Protein AF-A0A660ZGM5-F1 (afdb_monomer)

pLDDT: mean 75.81, std 21.17, range [34.84, 95.81]

Foldseek 3Di:
DDDDDDDDDDDDDDPDDPVPPPPQPPDWDWDADPNDTDTDDDDDDDPPDDPVVVVVVVVVCVVCVVVVHGPSVVVVVVVVVVVVVVVVD

Solvent-accessible surface area (backbone atoms only — not comparable to full-atom values): 6122 Å² total; per-residue (Å²): 142,76,89,86,80,92,81,83,76,89,81,78,87,73,82,85,63,81,86,70,70,70,89,60,88,81,75,86,45,68,43,76,57,96,87,41,80,41,83,48,84,92,77,89,85,59,90,95,61,64,62,68,62,53,52,49,52,52,53,50,50,52,54,36,45,75,72,72,46,56,70,63,61,53,50,50,55,52,48,54,53,52,51,59,58,62,73,75,108

Structure (mmCIF, N/CA/C/O backbone):
data_AF-A0A660ZGM5-F1
#
_entry.id   AF-A0A660ZGM5-F1
#
loop_
_atom_site.group_PDB
_atom_site.id
_atom_site.type_symbol
_atom_site.label_atom_id
_atom_site.label_alt_id
_atom_site.label_comp_id
_atom_site.label_asym_id
_atom_site.label_entity_id
_atom_site.label_seq_id
_atom_site.pdbx_PDB_ins_code
_atom_site.Cartn_x
_atom_site.Cartn_y
_atom_site.Cartn_z
_atom_site.occupancy
_atom_site.B_iso_or_equiv
_atom_site.auth_seq_id
_atom_site.auth_comp_id
_atom_site.auth_asym_id
_atom_site.auth_atom_id
_atom_site.pdbx_PDB_model_num
ATOM 1 N N . MET A 1 1 ? -48.334 3.293 -19.116 1.00 36.06 1 MET A N 1
ATOM 2 C CA . MET A 1 1 ? -48.233 3.795 -20.504 1.00 36.06 1 MET A CA 1
ATOM 3 C C . MET A 1 1 ? -47.600 5.171 -20.400 1.00 36.06 1 MET A C 1
ATOM 5 O O . MET A 1 1 ? -48.283 6.051 -19.909 1.00 36.06 1 MET A O 1
ATOM 9 N N . LYS A 1 2 ? -46.317 5.442 -20.632 1.00 36.16 2 LYS A N 1
ATOM 10 C CA . LYS A 1 2 ? -45.107 4.812 -21.209 1.00 36.16 2 LYS A CA 1
ATOM 11 C C . LYS A 1 2 ? -43.940 5.332 -20.319 1.00 36.16 2 LYS A C 1
ATOM 13 O O . LYS A 1 2 ? -44.076 6.438 -19.806 1.00 36.16 2 LYS A O 1
ATOM 18 N N . SER A 1 3 ? -42.987 4.525 -19.834 1.00 42.06 3 SER A N 1
ATOM 19 C CA . SER A 1 3 ? -41.680 4.228 -20.471 1.00 42.06 3 SER A CA 1
ATOM 20 C C . SER A 1 3 ? -41.056 5.473 -21.114 1.00 42.06 3 SER A C 1
ATOM 22 O O . SER A 1 3 ? -41.684 6.089 -21.968 1.00 42.06 3 SER A O 1
ATOM 24 N N . GLU A 1 4 ? -39.974 6.005 -20.541 1.00 41.06 4 GLU A N 1
ATOM 25 C CA . GLU A 1 4 ? -38.576 5.977 -21.048 1.00 41.06 4 GLU A CA 1
ATOM 26 C C . GLU A 1 4 ? -38.061 7.418 -20.748 1.00 41.06 4 GLU A C 1
ATOM 28 O O . GLU A 1 4 ? -38.857 8.351 -20.798 1.00 41.06 4 GLU A O 1
ATOM 33 N N . ASP A 1 5 ? -36.878 7.728 -20.219 1.00 39.75 5 ASP A N 1
ATOM 34 C CA . ASP A 1 5 ? -35.554 7.198 -20.496 1.00 39.75 5 ASP A CA 1
ATOM 35 C C . ASP A 1 5 ? -34.630 7.360 -19.279 1.00 39.75 5 ASP A C 1
ATOM 37 O O . ASP A 1 5 ? -34.518 8.425 -18.663 1.00 39.75 5 ASP A O 1
ATOM 41 N N . HIS A 1 6 ? -33.941 6.269 -18.959 1.00 45.41 6 HIS A N 1
ATOM 42 C CA . HIS A 1 6 ? -32.642 6.319 -18.313 1.00 45.41 6 HIS A CA 1
ATOM 43 C C . HIS A 1 6 ? -31.646 6.832 -19.344 1.00 45.41 6 HIS A C 1
ATOM 45 O O . HIS A 1 6 ? -31.503 6.177 -20.361 1.00 45.41 6 HIS A O 1
ATOM 51 N N . GLU A 1 7 ? -30.946 7.930 -19.063 1.00 43.25 7 GLU A N 1
ATOM 52 C CA . GLU A 1 7 ? -29.557 8.154 -19.483 1.00 43.25 7 GLU A CA 1
ATOM 53 C C . GLU A 1 7 ? -29.118 9.549 -19.034 1.00 43.25 7 GLU A C 1
ATOM 55 O O . GLU A 1 7 ? -29.553 10.575 -19.544 1.00 43.25 7 GLU A O 1
ATOM 60 N N . ASN A 1 8 ? -28.226 9.594 -18.050 1.00 34.84 8 ASN A N 1
ATOM 61 C CA . ASN A 1 8 ? -27.167 10.589 -18.103 1.00 34.84 8 ASN A CA 1
ATOM 62 C C . ASN A 1 8 ? -25.889 9.909 -17.630 1.00 34.84 8 ASN A C 1
ATOM 64 O O . ASN A 1 8 ? -25.561 9.823 -16.444 1.00 34.84 8 ASN A O 1
ATOM 68 N N . GLU A 1 9 ? -25.259 9.311 -18.631 1.00 40.06 9 GLU A N 1
ATOM 69 C CA . GLU A 1 9 ? -23.965 8.667 -18.613 1.00 40.06 9 GLU A CA 1
ATOM 70 C C . GLU A 1 9 ? -22.901 9.657 -18.115 1.0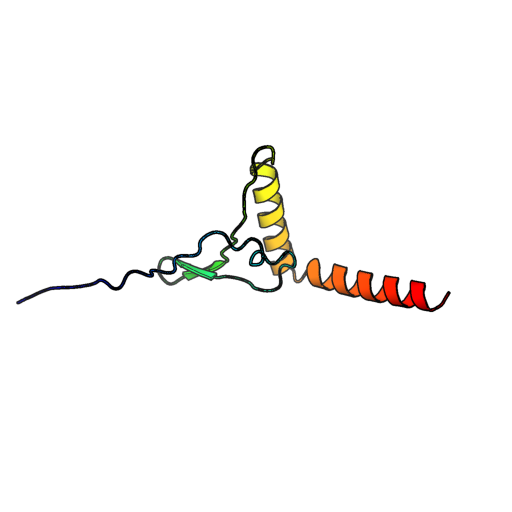0 40.06 9 GLU A C 1
ATOM 72 O O . GLU A 1 9 ? -22.840 10.819 -18.519 1.00 40.06 9 GLU A O 1
ATOM 77 N N . HIS A 1 10 ? -22.074 9.191 -17.180 1.00 35.00 10 HIS A N 1
ATOM 78 C CA . HIS A 1 10 ? -20.902 9.900 -16.684 1.00 35.00 10 HIS A CA 1
ATOM 79 C C . HIS A 1 10 ? -19.914 10.140 -17.832 1.00 35.00 10 HIS A C 1
ATOM 81 O O . HIS A 1 10 ? -19.115 9.268 -18.168 1.00 35.00 10 HIS A O 1
ATOM 87 N N . VAL A 1 11 ? -19.918 11.349 -18.386 1.00 47.69 11 VAL A N 1
ATOM 88 C CA . VAL A 1 11 ? -18.859 11.819 -19.279 1.00 47.69 11 VAL A CA 1
ATOM 89 C C . VAL A 1 11 ? -17.898 12.687 -18.468 1.00 47.69 11 VAL A C 1
ATOM 91 O O . VAL A 1 11 ? -18.046 13.902 -18.383 1.00 47.69 11 VAL A O 1
ATOM 94 N N . GLU A 1 12 ? -16.892 12.061 -17.853 1.00 42.09 12 GLU A N 1
ATOM 95 C CA . GLU A 1 12 ? -15.649 12.760 -17.513 1.00 42.09 12 GLU A CA 1
ATOM 96 C C . GLU A 1 12 ? -14.536 12.266 -18.437 1.00 42.09 12 GLU A C 1
ATOM 98 O O . GLU A 1 12 ? -13.853 11.271 -18.189 1.00 42.09 12 GLU A O 1
ATOM 103 N N . ASN A 1 13 ? -14.347 13.021 -19.515 1.00 40.97 13 ASN A N 1
ATOM 104 C CA . ASN A 1 13 ? -13.173 12.956 -20.368 1.00 40.97 13 ASN A CA 1
ATOM 105 C C . ASN A 1 13 ? -11.959 13.363 -19.522 1.00 40.97 13 ASN A C 1
ATOM 107 O O . ASN A 1 13 ? -11.875 14.509 -19.078 1.00 40.97 13 ASN A O 1
ATOM 111 N N . LYS A 1 14 ? -11.007 12.456 -19.289 1.00 43.91 14 LYS A N 1
ATOM 112 C CA . LYS A 1 14 ? -9.700 12.809 -18.713 1.00 43.91 14 LYS A CA 1
ATOM 113 C C . LYS A 1 14 ? -8.589 12.230 -19.565 1.00 43.91 14 LYS A C 1
ATOM 115 O O . LYS A 1 14 ? -7.984 11.209 -19.244 1.00 43.91 14 LYS A O 1
ATOM 120 N N . GLU A 1 15 ? -8.325 12.931 -20.660 1.00 41.50 15 GLU A N 1
ATOM 121 C CA . GLU A 1 15 ? -7.043 12.860 -21.340 1.00 41.50 15 GLU A CA 1
ATOM 122 C C . GLU A 1 15 ? -5.914 13.122 -20.327 1.00 41.50 15 GLU A C 1
ATOM 124 O O . GLU A 1 15 ? -5.878 14.139 -19.637 1.00 41.50 15 GLU A O 1
ATOM 129 N N . GLY A 1 16 ? -5.008 12.153 -20.201 1.00 41.72 16 GLY A N 1
ATOM 130 C CA . GLY A 1 16 ? -3.580 12.416 -20.040 1.00 41.72 16 GLY A CA 1
ATOM 131 C C . GLY A 1 16 ? -3.077 13.217 -18.836 1.00 41.72 16 GLY A C 1
ATOM 132 O O . GLY A 1 16 ? -2.017 13.821 -18.966 1.00 41.72 16 GLY A O 1
ATOM 133 N N . ASN A 1 17 ? -3.725 13.216 -17.665 1.00 36.53 17 ASN A N 1
ATOM 134 C CA . ASN A 1 17 ? -3.116 13.856 -16.491 1.00 36.53 17 ASN A CA 1
ATOM 135 C C . ASN A 1 17 ? -2.306 12.871 -15.626 1.00 36.53 17 ASN A C 1
ATOM 137 O O . ASN A 1 17 ? -2.814 12.250 -14.689 1.00 36.53 17 ASN A O 1
ATOM 141 N N . LEU A 1 18 ? -1.008 12.755 -15.926 1.00 49.62 18 LEU A N 1
ATOM 142 C CA . LEU A 1 18 ? -0.033 11.965 -15.159 1.00 49.62 18 LEU A CA 1
ATOM 143 C C . LEU A 1 18 ? 0.157 12.483 -13.711 1.00 49.62 18 LEU A C 1
ATOM 145 O O . LEU A 1 18 ? 0.680 11.754 -12.868 1.00 49.62 18 LEU A O 1
ATOM 149 N N . PHE A 1 19 ? -0.297 13.708 -13.396 1.00 42.22 19 PHE A N 1
ATOM 150 C CA . PHE A 1 19 ? -0.231 14.302 -12.050 1.00 42.22 19 PHE A CA 1
ATOM 151 C C . PHE A 1 19 ? -1.284 13.761 -11.065 1.00 42.22 19 PHE A C 1
ATOM 153 O O . PHE A 1 19 ? -1.181 14.025 -9.869 1.00 42.22 19 PHE A O 1
ATOM 160 N N . GLY A 1 20 ? -2.286 13.004 -11.527 1.00 45.97 20 GLY A N 1
ATOM 161 C CA . GLY A 1 20 ? -3.408 12.561 -10.686 1.00 45.97 20 GLY A CA 1
ATOM 162 C C . GLY A 1 20 ? -3.195 11.251 -9.920 1.00 45.97 20 GLY A C 1
ATOM 163 O O . GLY A 1 20 ? -3.962 10.944 -9.006 1.00 45.97 20 GLY A O 1
ATOM 164 N N . TYR A 1 21 ? -2.169 10.463 -10.257 1.00 53.44 21 TYR A N 1
ATOM 165 C CA . TYR A 1 21 ? -1.890 9.213 -9.549 1.00 53.44 21 TYR A CA 1
ATOM 166 C C . TYR A 1 21 ? -1.158 9.520 -8.244 1.00 53.44 21 TYR A C 1
ATOM 168 O O . TYR A 1 21 ? 0.064 9.682 -8.203 1.00 53.44 21 TYR A O 1
ATOM 176 N N . ARG A 1 22 ? -1.922 9.619 -7.154 1.00 56.38 22 ARG A N 1
ATOM 177 C CA . ARG A 1 22 ? -1.371 9.756 -5.804 1.00 56.38 22 ARG A CA 1
ATOM 178 C C . ARG A 1 22 ? -0.470 8.559 -5.495 1.00 56.38 22 ARG A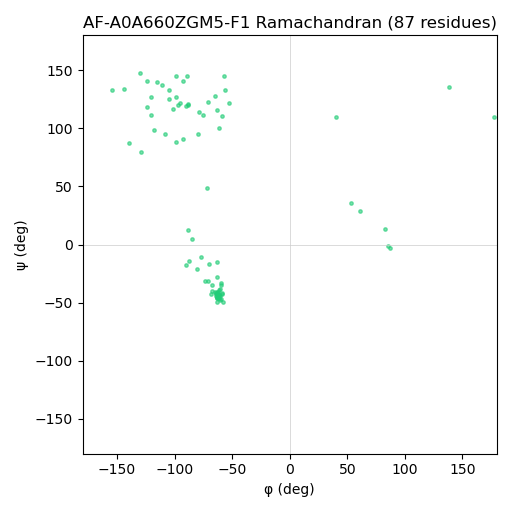 C 1
ATOM 180 O O . ARG A 1 22 ? -0.941 7.442 -5.327 1.00 56.38 22 ARG A O 1
ATOM 187 N N . ARG A 1 23 ? 0.836 8.821 -5.404 1.00 66.00 23 ARG A N 1
ATOM 188 C CA . ARG A 1 23 ? 1.869 7.849 -4.995 1.00 66.00 23 ARG A CA 1
ATOM 189 C C . ARG A 1 23 ? 1.790 7.476 -3.511 1.00 66.00 23 ARG A C 1
ATOM 191 O O . ARG A 1 23 ? 2.370 6.480 -3.105 1.00 66.00 23 ARG A O 1
ATOM 198 N N . LEU A 1 24 ? 1.079 8.278 -2.720 1.00 60.47 24 LEU A N 1
ATOM 199 C CA . LEU A 1 24 ? 0.795 8.033 -1.311 1.00 60.47 24 LEU A CA 1
ATOM 200 C C . LEU A 1 24 ? -0.668 7.578 -1.198 1.00 60.47 24 LEU A C 1
ATOM 202 O O . LEU A 1 24 ? -1.563 8.269 -1.687 1.00 60.47 24 LEU A O 1
ATOM 206 N N . GLY A 1 25 ? -0.909 6.415 -0.586 1.00 59.53 25 GLY A N 1
ATOM 207 C CA . GLY A 1 25 ? -2.213 5.735 -0.502 1.00 59.53 25 GLY A CA 1
ATOM 208 C C . GLY A 1 25 ? -3.237 6.398 0.429 1.00 59.53 25 GLY A C 1
ATOM 209 O O . GLY A 1 25 ? -3.821 5.731 1.273 1.00 59.53 25 GLY A O 1
ATOM 210 N N . ILE A 1 26 ? -3.434 7.712 0.313 1.00 53.00 26 ILE A N 1
ATOM 211 C CA . ILE A 1 26 ? -4.138 8.520 1.324 1.00 53.00 26 ILE A CA 1
ATOM 212 C C . ILE A 1 26 ? -5.653 8.596 1.068 1.00 53.00 26 ILE A C 1
ATOM 214 O O . ILE A 1 26 ? -6.414 8.897 1.980 1.00 53.00 26 ILE A O 1
ATOM 218 N N . ALA A 1 27 ? -6.137 8.282 -0.138 1.00 63.38 27 ALA A N 1
ATOM 219 C CA . ALA A 1 27 ? -7.577 8.198 -0.381 1.00 63.38 27 ALA A CA 1
ATOM 220 C C . ALA A 1 27 ? -7.993 6.821 -0.863 1.00 63.38 27 ALA A C 1
ATOM 222 O O . ALA A 1 27 ? -7.484 6.305 -1.857 1.00 63.38 27 ALA A O 1
ATOM 223 N N . GLN A 1 28 ? -8.965 6.272 -0.149 1.00 74.75 28 GLN A N 1
ATOM 224 C CA . GLN A 1 28 ? -9.631 5.037 -0.503 1.00 74.75 28 GLN A CA 1
ATOM 225 C C . GLN A 1 28 ? -10.811 5.363 -1.420 1.00 74.75 28 GLN A C 1
ATOM 227 O O . GLN A 1 28 ? -11.708 6.120 -1.052 1.00 74.75 28 GLN A O 1
ATOM 232 N N . GLU A 1 29 ? -10.797 4.795 -2.621 1.00 85.19 29 GLU A N 1
ATOM 233 C CA . GLU A 1 29 ? -11.950 4.808 -3.515 1.00 85.19 29 GLU A CA 1
ATOM 234 C C . GLU A 1 29 ? -12.823 3.583 -3.220 1.00 85.19 29 GLU A C 1
ATOM 236 O O . GLU A 1 29 ? -12.318 2.511 -2.879 1.00 85.19 29 GLU A O 1
ATOM 241 N N . PHE A 1 30 ? -14.139 3.737 -3.349 1.00 90.88 30 PHE A N 1
ATOM 242 C CA . PHE A 1 30 ? -15.104 2.653 -3.190 1.00 90.88 30 PHE A CA 1
ATOM 243 C C . PHE A 1 30 ? -16.062 2.632 -4.375 1.00 90.88 30 PHE A C 1
ATOM 245 O O . PHE A 1 30 ? -16.410 3.673 -4.928 1.00 90.88 30 PHE A O 1
ATOM 252 N N . GLU A 1 31 ? -16.510 1.439 -4.732 1.00 93.69 31 GLU A N 1
ATOM 253 C CA . GLU A 1 31 ? -17.492 1.191 -5.776 1.00 93.69 31 GLU A CA 1
ATOM 254 C C . GLU A 1 31 ? -18.666 0.412 -5.194 1.00 93.69 31 GLU A C 1
ATOM 256 O O . GLU A 1 31 ? -18.487 -0.459 -4.343 1.00 93.69 31 GLU A O 1
ATOM 261 N N . ASN A 1 32 ? -19.877 0.762 -5.618 1.00 95.31 32 ASN A N 1
ATOM 262 C CA . ASN A 1 32 ? -21.078 0.071 -5.181 1.00 95.31 32 ASN A CA 1
ATOM 263 C C . ASN A 1 32 ? -21.385 -1.078 -6.141 1.00 95.31 32 ASN A C 1
ATOM 265 O O . ASN A 1 32 ? -21.665 -0.841 -7.314 1.00 95.31 32 ASN A O 1
ATOM 269 N N . VAL A 1 33 ? -21.391 -2.304 -5.632 1.00 95.81 33 VAL A N 1
ATOM 270 C CA . VAL A 1 33 ? -21.762 -3.502 -6.389 1.00 95.81 33 VAL A CA 1
ATOM 271 C C . VAL A 1 33 ? -22.948 -4.142 -5.683 1.00 95.81 33 VAL A C 1
ATOM 273 O O . VAL A 1 33 ? -22.818 -4.616 -4.559 1.00 95.81 33 VAL A O 1
ATOM 276 N N . MET A 1 34 ? -24.125 -4.110 -6.317 1.00 95.31 34 MET A N 1
ATOM 277 C CA . MET A 1 34 ? -25.375 -4.659 -5.760 1.00 95.31 34 MET A CA 1
ATOM 278 C C . MET A 1 34 ? -25.718 -4.133 -4.350 1.00 95.31 34 MET A C 1
ATOM 280 O O . MET A 1 34 ? -26.224 -4.865 -3.506 1.00 95.31 34 MET A O 1
ATOM 284 N N . GLY A 1 35 ? -25.417 -2.859 -4.074 1.00 93.75 35 GLY A N 1
ATOM 285 C CA . GLY A 1 35 ? -25.657 -2.240 -2.763 1.00 93.75 35 GLY A CA 1
ATOM 286 C C . GLY A 1 35 ? -24.537 -2.453 -1.737 1.00 93.75 35 GLY A C 1
ATOM 287 O O . GLY A 1 35 ? -24.62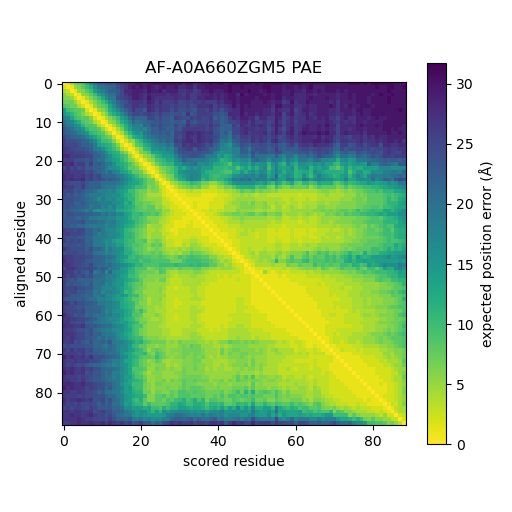2 -1.928 -0.627 1.00 93.75 35 GLY A O 1
ATOM 288 N N . VAL A 1 36 ? -23.476 -3.184 -2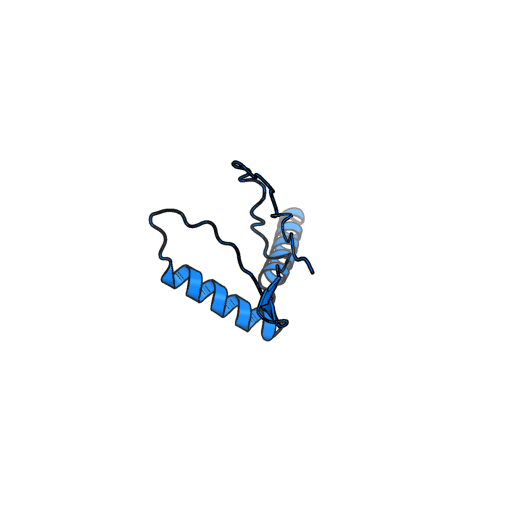.090 1.00 95.31 36 VAL A N 1
ATOM 289 C CA . VAL A 1 36 ? -22.297 -3.394 -1.244 1.00 95.31 36 VAL A CA 1
ATOM 290 C C . VAL A 1 36 ? -21.182 -2.438 -1.663 1.00 95.31 36 VAL A C 1
ATOM 292 O O . VAL A 1 36 ? -20.780 -2.412 -2.826 1.00 95.31 36 VAL A O 1
ATOM 295 N N . LYS A 1 37 ? -20.636 -1.673 -0.708 1.00 93.88 37 LYS A N 1
ATOM 296 C CA . LYS A 1 37 ? -19.454 -0.827 -0.934 1.00 93.88 37 LYS A CA 1
ATOM 297 C C . LYS A 1 37 ? -18.185 -1.676 -0.908 1.00 93.88 37 LYS A C 1
ATOM 299 O O . LYS A 1 37 ? -17.802 -2.188 0.141 1.00 93.88 37 LYS A O 1
ATOM 304 N N . ILE A 1 38 ? -17.517 -1.780 -2.049 1.00 92.12 38 ILE A N 1
ATOM 305 C CA . ILE A 1 38 ? -16.273 -2.532 -2.230 1.00 92.12 38 ILE A CA 1
ATOM 306 C C . ILE A 1 38 ? -15.129 -1.547 -2.464 1.00 92.12 38 ILE A C 1
ATOM 308 O O . ILE A 1 38 ? -15.287 -0.572 -3.195 1.00 92.12 38 ILE A O 1
ATOM 312 N N . LYS A 1 39 ? -13.968 -1.779 -1.841 1.00 89.88 39 LYS A N 1
ATOM 313 C CA . LYS A 1 39 ? -12.778 -0.945 -2.057 1.00 89.88 39 LYS A CA 1
ATOM 314 C C . LYS A 1 39 ? -12.305 -1.082 -3.508 1.00 89.88 39 LYS A C 1
ATOM 316 O O . LYS A 1 39 ? -12.070 -2.192 -3.982 1.00 89.88 39 LYS A O 1
ATOM 321 N N . LYS A 1 40 ? -12.120 0.047 -4.189 1.00 89.56 40 LYS A N 1
ATOM 322 C CA . LYS A 1 40 ? -11.619 0.139 -5.562 1.00 89.56 40 LYS A CA 1
ATOM 323 C C . LYS A 1 40 ? -10.167 0.605 -5.548 1.00 89.56 40 LYS A C 1
ATOM 325 O O . LYS A 1 40 ? -9.820 1.571 -4.873 1.00 89.56 40 LYS A O 1
ATOM 330 N N . VAL A 1 41 ? -9.315 -0.078 -6.307 1.00 87.50 41 VAL A N 1
ATOM 331 C CA . VAL A 1 41 ? -7.904 0.292 -6.479 1.00 87.50 41 VAL A CA 1
ATOM 332 C C . VAL A 1 41 ? -7.634 0.464 -7.967 1.00 87.50 41 VAL A C 1
ATOM 334 O O . VAL A 1 41 ? -7.776 -0.479 -8.742 1.00 87.50 41 VAL A O 1
ATOM 337 N N . LYS A 1 42 ? -7.250 1.677 -8.375 1.00 84.75 42 LYS A N 1
ATOM 338 C CA . LYS A 1 42 ? -6.889 1.990 -9.761 1.00 84.75 42 LYS A CA 1
ATOM 339 C C . LYS A 1 42 ? -5.370 2.034 -9.894 1.00 84.75 42 LYS A C 1
ATOM 341 O O . LYS A 1 42 ? -4.718 2.891 -9.303 1.00 84.75 42 LYS A O 1
ATOM 346 N N . ILE A 1 43 ? -4.817 1.122 -10.690 1.00 80.44 43 ILE A N 1
ATOM 347 C CA . ILE A 1 43 ? -3.385 1.071 -10.997 1.00 80.44 43 ILE A CA 1
ATOM 348 C C . ILE A 1 43 ? -3.134 1.326 -12.478 1.00 80.44 43 ILE A C 1
ATOM 350 O O . ILE A 1 43 ? -3.857 0.832 -13.339 1.00 80.44 43 ILE A O 1
ATOM 354 N N . HIS A 1 44 ? -2.082 2.084 -12.771 1.00 80.06 44 HIS A N 1
ATOM 355 C CA . HIS A 1 44 ? -1.586 2.227 -14.131 1.00 80.06 44 HIS A CA 1
ATOM 356 C C . HIS A 1 44 ? -0.566 1.120 -14.410 1.00 80.06 44 HIS A C 1
ATOM 358 O O . HIS A 1 44 ? 0.449 1.012 -13.715 1.00 80.06 44 HIS A O 1
ATOM 364 N N . VAL A 1 45 ? -0.838 0.289 -15.414 1.00 81.50 45 VAL A N 1
ATOM 365 C CA . VAL A 1 45 ? 0.047 -0.814 -15.793 1.00 81.50 45 VAL A CA 1
ATOM 366 C C . VAL A 1 45 ? 0.955 -0.342 -16.920 1.00 81.50 45 VAL A C 1
ATOM 368 O O . VAL A 1 45 ? 0.490 0.079 -17.973 1.00 81.50 45 VAL A O 1
ATOM 371 N N . SER A 1 46 ? 2.263 -0.417 -16.691 1.00 84.88 46 SER A N 1
ATOM 372 C CA . SER A 1 46 ? 3.273 -0.222 -17.733 1.00 84.88 46 SER A CA 1
ATOM 373 C C . SER A 1 46 ? 3.742 -1.586 -18.232 1.00 84.88 46 SER A C 1
ATOM 375 O O . SER A 1 46 ? 3.862 -2.520 -17.433 1.00 84.88 46 SER A O 1
A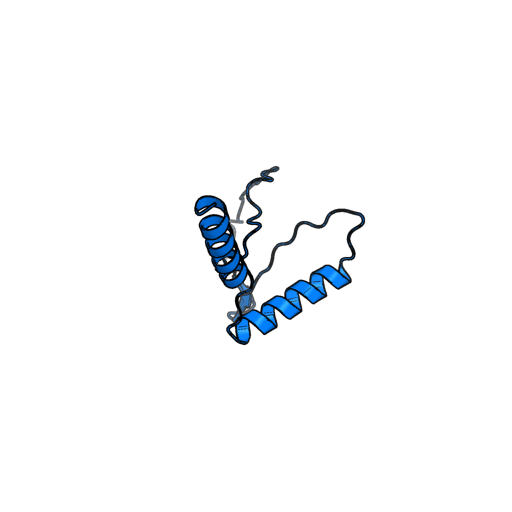TOM 377 N N . LEU A 1 47 ? 4.043 -1.701 -19.528 1.00 85.19 47 LEU A N 1
ATOM 378 C CA . LEU A 1 47 ? 4.627 -2.922 -20.086 1.00 85.19 47 LEU A CA 1
ATOM 379 C C . LEU A 1 47 ? 5.947 -3.269 -19.371 1.00 85.19 47 LEU A C 1
ATOM 381 O O . LEU A 1 47 ? 6.691 -2.382 -18.956 1.00 85.19 47 LEU A O 1
ATOM 385 N N . GLY A 1 48 ? 6.215 -4.566 -19.202 1.00 87.00 48 GLY A N 1
ATOM 386 C CA . GLY A 1 48 ? 7.408 -5.072 -18.508 1.00 87.00 48 GLY A CA 1
ATOM 387 C C . GLY A 1 48 ? 7.270 -5.217 -16.987 1.00 87.00 48 GLY A C 1
ATOM 388 O O . GLY A 1 48 ? 8.187 -5.724 -16.346 1.00 87.00 48 GLY A O 1
ATOM 389 N N . LYS A 1 49 ? 6.135 -4.826 -16.391 1.00 85.38 49 LYS A N 1
ATOM 390 C CA . LYS A 1 49 ? 5.837 -5.094 -14.973 1.00 85.38 49 LYS A CA 1
ATOM 391 C C . LYS A 1 49 ? 5.059 -6.398 -14.809 1.00 85.38 49 LYS A C 1
ATOM 393 O O . LYS A 1 49 ? 4.144 -6.680 -15.579 1.00 85.38 49 LYS A O 1
ATOM 398 N N . ASN A 1 50 ? 5.389 -7.169 -13.772 1.00 92.00 50 ASN A N 1
ATOM 399 C CA . ASN A 1 50 ? 4.650 -8.383 -13.432 1.00 92.00 50 ASN A CA 1
ATOM 400 C C . ASN A 1 50 ? 3.312 -8.022 -12.768 1.00 92.00 50 ASN A C 1
ATOM 402 O O . ASN A 1 50 ? 3.278 -7.522 -11.642 1.00 92.00 50 ASN A O 1
ATOM 406 N N . LEU A 1 51 ? 2.209 -8.293 -13.468 1.00 91.25 51 LEU A N 1
ATOM 407 C CA . LEU A 1 51 ? 0.868 -7.998 -12.974 1.00 91.25 51 LEU A CA 1
ATOM 408 C C . LEU A 1 51 ? 0.479 -8.858 -11.763 1.00 91.25 51 LEU A C 1
ATOM 410 O O . LEU A 1 51 ? -0.183 -8.351 -10.864 1.00 91.25 51 LEU A O 1
ATOM 414 N N . ALA A 1 52 ? 0.922 -10.116 -11.700 1.00 94.00 52 ALA A N 1
ATOM 415 C CA . ALA A 1 52 ? 0.624 -10.997 -10.571 1.00 94.00 52 ALA A CA 1
ATOM 416 C C . ALA A 1 52 ? 1.227 -10.448 -9.272 1.00 94.00 52 ALA A C 1
ATOM 418 O O . ALA A 1 52 ? 0.525 -10.326 -8.273 1.00 94.00 52 ALA A O 1
ATOM 419 N N . THR A 1 53 ? 2.487 -10.009 -9.319 1.00 93.81 53 THR A N 1
ATOM 420 C CA . THR A 1 53 ? 3.151 -9.363 -8.176 1.00 93.81 53 THR A CA 1
ATOM 421 C C . THR A 1 53 ? 2.448 -8.069 -7.765 1.00 93.81 53 THR A C 1
ATOM 423 O O . THR A 1 53 ? 2.294 -7.799 -6.578 1.00 93.81 53 THR A O 1
ATOM 426 N N . LEU A 1 54 ? 1.979 -7.260 -8.724 1.00 90.12 54 LEU A N 1
ATOM 427 C CA . LEU A 1 54 ? 1.211 -6.053 -8.401 1.00 90.12 54 LEU A CA 1
ATOM 428 C C . LEU A 1 54 ? -0.087 -6.393 -7.660 1.00 90.12 54 LEU A C 1
ATOM 430 O O . LEU A 1 54 ? -0.391 -5.766 -6.647 1.00 90.12 54 LEU A O 1
ATOM 434 N N . VAL A 1 55 ? -0.833 -7.388 -8.141 1.00 91.69 55 VAL A N 1
ATOM 435 C CA . VAL A 1 55 ? -2.076 -7.841 -7.500 1.00 91.69 55 VAL A CA 1
ATOM 436 C C . VAL A 1 55 ? -1.804 -8.391 -6.098 1.00 91.69 55 VAL A C 1
ATOM 438 O O . VAL A 1 55 ? -2.531 -8.050 -5.166 1.00 91.69 55 VAL A O 1
ATOM 441 N N . GLU A 1 56 ? -0.737 -9.171 -5.925 1.00 94.69 56 GLU A N 1
ATOM 442 C CA . GLU A 1 56 ? -0.310 -9.699 -4.625 1.00 94.69 56 GLU A CA 1
ATOM 443 C C . GLU A 1 56 ? -0.036 -8.576 -3.617 1.00 94.69 56 GLU A C 1
ATOM 445 O O . GLU A 1 56 ? -0.582 -8.588 -2.514 1.00 94.69 56 GLU A O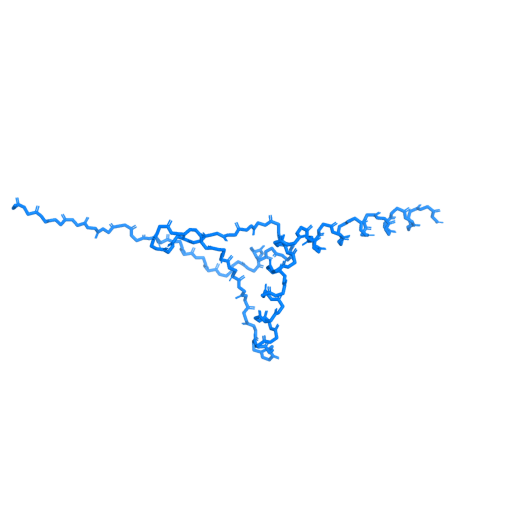 1
ATOM 450 N N . ILE A 1 57 ? 0.740 -7.561 -4.011 1.00 92.62 57 ILE A N 1
ATOM 451 C CA . ILE A 1 57 ? 1.062 -6.416 -3.147 1.00 92.62 57 ILE A CA 1
ATOM 452 C C . ILE A 1 57 ? -0.206 -5.642 -2.770 1.00 92.62 57 ILE A C 1
ATOM 454 O O . ILE A 1 57 ? -0.361 -5.234 -1.618 1.00 92.62 57 ILE A O 1
ATOM 458 N N . ILE A 1 58 ? -1.134 -5.455 -3.713 1.00 90.81 58 ILE A N 1
ATOM 459 C CA . ILE A 1 58 ? -2.407 -4.771 -3.450 1.00 90.81 58 ILE A CA 1
ATOM 460 C C . ILE A 1 58 ? -3.242 -5.555 -2.432 1.00 90.81 58 ILE A C 1
ATOM 462 O O . ILE A 1 58 ? -3.766 -4.961 -1.486 1.00 90.81 58 ILE A O 1
ATOM 466 N N . ALA A 1 59 ? -3.346 -6.874 -2.600 1.00 92.38 59 ALA A N 1
ATOM 467 C CA . ALA A 1 59 ? -4.075 -7.742 -1.682 1.00 92.38 59 ALA A CA 1
ATOM 468 C C . ALA A 1 59 ? -3.433 -7.752 -0.287 1.00 92.38 59 ALA A C 1
ATOM 470 O O . ALA A 1 59 ? -4.131 -7.596 0.718 1.00 92.38 59 ALA A O 1
ATOM 471 N N . LEU A 1 60 ? -2.104 -7.857 -0.217 1.00 93.50 60 LEU A N 1
ATOM 472 C CA . LEU A 1 60 ? -1.366 -7.814 1.041 1.00 93.50 60 LEU A CA 1
ATOM 473 C C . LEU A 1 60 ? -1.576 -6.481 1.762 1.00 93.50 60 LEU A C 1
ATOM 475 O O . LEU A 1 60 ? -1.915 -6.470 2.943 1.00 93.50 60 LEU A O 1
ATOM 479 N N . ASN A 1 61 ? -1.443 -5.360 1.052 1.00 90.62 61 ASN A N 1
ATOM 480 C CA . ASN A 1 61 ? -1.681 -4.041 1.626 1.00 90.62 61 ASN A CA 1
ATOM 481 C C . ASN A 1 61 ? -3.128 -3.894 2.130 1.00 90.62 61 ASN A C 1
ATOM 483 O O . ASN A 1 61 ? -3.350 -3.335 3.199 1.00 90.62 61 ASN A O 1
ATOM 487 N N . HIS A 1 62 ? -4.116 -4.449 1.422 1.00 90.81 62 HIS A N 1
ATOM 488 C CA . HIS A 1 62 ? -5.500 -4.454 1.900 1.00 90.81 62 HIS A CA 1
ATOM 489 C C . HIS A 1 62 ? -5.668 -5.213 3.226 1.00 90.81 62 HIS A C 1
ATOM 491 O O . HIS A 1 62 ? -6.327 -4.707 4.135 1.00 90.81 62 HIS A O 1
ATOM 497 N N . ILE A 1 63 ? -5.041 -6.385 3.363 1.00 93.75 63 ILE A N 1
ATOM 498 C CA . ILE A 1 63 ? -5.061 -7.170 4.608 1.00 93.75 63 ILE A CA 1
ATOM 499 C C . ILE A 1 63 ? -4.347 -6.416 5.738 1.00 93.75 63 ILE A C 1
ATOM 501 O O . ILE A 1 63 ? -4.817 -6.417 6.875 1.00 93.75 63 ILE A O 1
ATOM 505 N N . LEU A 1 64 ? -3.219 -5.768 5.444 1.00 92.50 64 LEU A N 1
ATOM 506 C CA . LEU A 1 64 ? -2.472 -4.971 6.418 1.00 92.50 64 LEU A CA 1
ATOM 507 C C . LEU A 1 64 ? -3.294 -3.784 6.930 1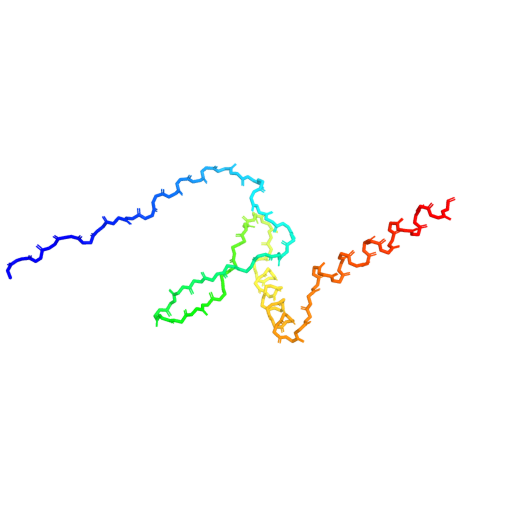.00 92.50 64 LEU A C 1
ATOM 509 O O . LEU A 1 64 ? -3.399 -3.601 8.142 1.00 92.50 64 LEU A O 1
ATOM 513 N N . GLU A 1 65 ? -3.949 -3.047 6.033 1.00 89.19 65 GLU A N 1
ATOM 514 C CA . GLU A 1 65 ? -4.850 -1.955 6.411 1.00 89.19 65 GLU A CA 1
ATOM 515 C C . GLU A 1 65 ? -5.993 -2.450 7.311 1.00 89.19 65 GLU A C 1
ATOM 517 O O . GLU A 1 65 ? -6.292 -1.822 8.324 1.00 89.19 65 GLU A O 1
ATOM 522 N N . GLN A 1 66 ? -6.596 -3.605 6.999 1.00 89.88 66 GLN A N 1
ATOM 523 C CA . GLN A 1 66 ? -7.632 -4.219 7.845 1.00 89.88 66 GLN A CA 1
ATOM 524 C C . GLN A 1 66 ? -7.115 -4.623 9.232 1.00 89.88 66 GLN A C 1
ATOM 526 O O . GLN A 1 66 ? -7.879 -4.639 10.195 1.00 89.88 66 GLN A O 1
ATOM 531 N N . ARG A 1 67 ? -5.820 -4.930 9.350 1.00 94.19 67 ARG A N 1
ATOM 532 C CA . ARG A 1 67 ? -5.143 -5.214 10.625 1.00 94.19 67 ARG A CA 1
ATOM 533 C C . ARG A 1 67 ? -4.670 -3.950 11.351 1.00 94.19 67 ARG A C 1
ATOM 535 O O . ARG A 1 67 ? -4.025 -4.064 12.388 1.00 94.19 67 ARG A O 1
ATOM 542 N N . GLY A 1 68 ? -4.982 -2.762 10.830 1.00 90.06 68 GLY A N 1
ATOM 543 C CA . GLY A 1 68 ? -4.606 -1.479 11.425 1.00 90.06 68 GLY A CA 1
ATOM 544 C C . GLY A 1 68 ? -3.189 -1.017 11.084 1.00 90.06 68 GLY A C 1
ATOM 545 O O . GLY A 1 68 ? -2.688 -0.085 11.708 1.00 90.06 68 GLY A O 1
ATOM 546 N N . TYR A 1 69 ? -2.534 -1.642 10.104 1.00 90.50 69 TYR A N 1
ATOM 547 C CA . TYR A 1 69 ? -1.198 -1.260 9.663 1.00 90.50 69 TYR A CA 1
ATOM 548 C C . TYR A 1 69 ? -1.268 -0.348 8.433 1.00 90.50 69 TYR A C 1
ATOM 550 O O . TYR A 1 69 ? -1.783 -0.740 7.386 1.00 90.50 69 TYR A O 1
ATOM 558 N N . ASN A 1 70 ? -0.727 0.869 8.550 1.00 86.81 70 ASN A N 1
ATOM 559 C CA . ASN A 1 70 ? -0.675 1.848 7.465 1.00 86.81 70 ASN A CA 1
ATOM 560 C C . ASN A 1 70 ? 0.781 2.173 7.104 1.00 86.81 70 ASN 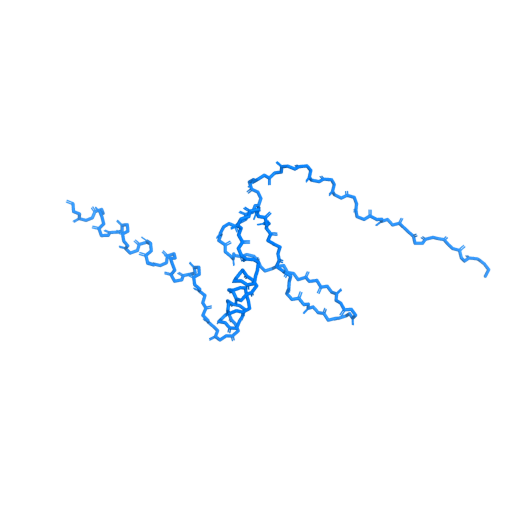A C 1
ATOM 562 O O . ASN A 1 70 ? 1.419 3.020 7.733 1.00 86.81 70 ASN A O 1
ATOM 566 N N . ALA A 1 71 ? 1.277 1.527 6.047 1.00 85.12 71 ALA A N 1
ATOM 567 C CA . ALA A 1 71 ? 2.644 1.698 5.563 1.00 85.12 71 ALA A CA 1
ATOM 568 C C . ALA A 1 71 ? 2.967 3.150 5.162 1.00 85.12 71 ALA A C 1
ATOM 570 O O . ALA A 1 71 ? 4.094 3.601 5.345 1.00 85.12 71 ALA A O 1
ATOM 571 N N . ALA A 1 72 ? 1.988 3.900 4.638 1.00 84.81 72 ALA A N 1
ATOM 572 C CA . ALA A 1 72 ? 2.201 5.291 4.241 1.00 84.81 72 ALA A CA 1
ATOM 573 C C . ALA A 1 72 ? 2.441 6.192 5.461 1.00 84.81 72 ALA A C 1
ATOM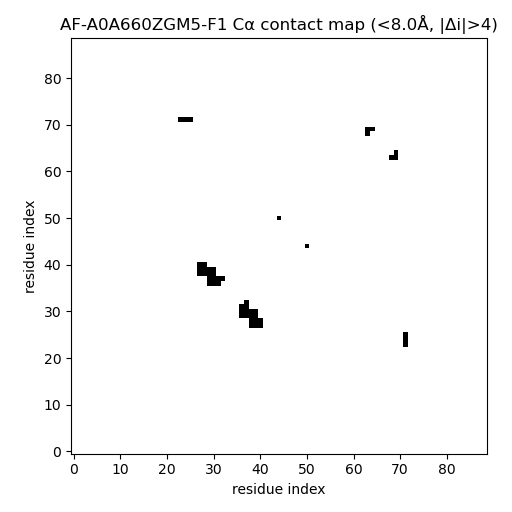 575 O O . ALA A 1 72 ? 3.353 7.015 5.442 1.00 84.81 72 ALA A O 1
ATOM 576 N N . ALA A 1 73 ? 1.670 5.991 6.533 1.00 87.06 73 ALA A N 1
ATOM 577 C CA . ALA A 1 73 ? 1.840 6.727 7.784 1.00 87.06 73 ALA A CA 1
ATOM 578 C C . ALA A 1 73 ? 3.162 6.372 8.485 1.00 87.06 73 ALA A C 1
ATOM 580 O O . ALA A 1 73 ? 3.845 7.249 9.014 1.00 87.06 73 ALA A O 1
ATOM 581 N N . GLU A 1 74 ? 3.558 5.096 8.481 1.00 89.19 74 GLU A N 1
ATOM 582 C CA . GLU A 1 74 ? 4.854 4.695 9.040 1.00 89.19 74 GLU A CA 1
ATOM 583 C C . GLU A 1 74 ? 6.019 5.302 8.253 1.00 89.19 74 GLU A C 1
ATOM 585 O O . GLU A 1 74 ? 6.959 5.834 8.847 1.00 89.19 74 GLU A O 1
ATOM 590 N N . PHE A 1 75 ? 5.924 5.299 6.922 1.00 88.44 75 PHE A N 1
ATOM 591 C CA . PHE A 1 75 ? 6.915 5.927 6.060 1.00 88.44 75 PHE A CA 1
ATOM 592 C C . PHE A 1 75 ? 7.031 7.435 6.318 1.00 88.44 75 PHE A C 1
ATOM 594 O O . PHE A 1 75 ? 8.142 7.947 6.437 1.00 88.44 75 PHE A O 1
ATOM 601 N N . GLU A 1 76 ? 5.908 8.142 6.456 1.00 89.81 76 GLU A N 1
ATOM 602 C CA . GLU A 1 76 ? 5.889 9.573 6.776 1.00 89.81 76 GLU A CA 1
ATOM 603 C C . GLU A 1 76 ? 6.584 9.869 8.113 1.00 89.81 76 GLU A C 1
ATOM 605 O O . GLU A 1 76 ? 7.464 10.731 8.186 1.00 89.81 76 GLU A O 1
ATOM 610 N N . ASN A 1 77 ? 6.265 9.102 9.157 1.00 91.06 77 ASN A N 1
ATOM 611 C CA . ASN A 1 77 ? 6.901 9.244 10.465 1.00 91.06 77 ASN A CA 1
ATOM 612 C C . ASN A 1 77 ? 8.413 8.981 10.405 1.00 91.06 77 ASN A C 1
ATOM 614 O O . ASN A 1 77 ? 9.205 9.732 10.987 1.00 91.06 77 ASN A O 1
ATOM 618 N N . ALA A 1 78 ? 8.825 7.933 9.688 1.00 91.25 78 ALA A N 1
ATOM 619 C CA . ALA A 1 78 ? 10.232 7.608 9.486 1.00 91.25 78 ALA A CA 1
ATOM 620 C C . ALA A 1 78 ? 10.966 8.721 8.721 1.00 91.25 78 ALA A C 1
ATOM 622 O O . ALA A 1 78 ? 12.077 9.100 9.102 1.00 91.25 78 ALA A O 1
ATOM 623 N N . LEU A 1 79 ? 10.328 9.290 7.695 1.00 93.25 79 LEU A N 1
ATOM 624 C CA . LEU A 1 79 ? 10.870 10.385 6.896 1.00 93.25 79 LEU A CA 1
ATOM 625 C C . LEU A 1 79 ? 11.081 11.647 7.742 1.00 93.25 79 LEU A C 1
ATOM 627 O O . LEU A 1 79 ? 12.183 12.195 7.750 1.00 93.25 79 LEU A O 1
ATOM 631 N N . ILE A 1 80 ? 10.076 12.066 8.516 1.00 94.62 80 ILE A N 1
ATOM 632 C CA . ILE A 1 80 ? 10.176 13.233 9.411 1.00 94.62 80 ILE A CA 1
ATOM 633 C C . ILE A 1 80 ? 11.313 13.045 10.422 1.00 94.62 80 ILE A C 1
ATOM 635 O O . ILE A 1 80 ? 12.074 13.977 10.695 1.00 94.62 80 ILE A O 1
ATOM 639 N N . LYS A 1 81 ? 11.457 11.837 10.978 1.00 94.38 81 LYS A N 1
ATOM 640 C CA . LYS A 1 81 ? 12.541 11.521 11.915 1.00 94.38 81 LYS A CA 1
ATOM 641 C C . LYS A 1 81 ? 13.917 11.630 11.252 1.00 94.38 81 LYS A C 1
ATOM 643 O O . LYS A 1 81 ? 14.828 12.196 11.853 1.00 94.38 81 LYS A O 1
ATOM 648 N N . ALA A 1 82 ? 14.063 11.124 10.028 1.00 94.00 82 ALA A N 1
ATOM 649 C CA . ALA A 1 82 ? 15.312 11.213 9.276 1.00 94.00 82 ALA A CA 1
ATOM 650 C C . ALA A 1 82 ? 15.688 12.669 8.952 1.00 94.00 82 ALA A C 1
ATOM 652 O O . ALA A 1 82 ? 16.845 13.049 9.121 1.00 94.00 82 ALA A O 1
ATOM 653 N N . MET A 1 83 ? 14.712 13.498 8.564 1.00 94.19 83 MET A N 1
ATOM 654 C CA . MET A 1 83 ? 14.930 14.923 8.277 1.00 94.19 83 MET A CA 1
ATOM 655 C C . MET A 1 83 ? 15.410 15.691 9.515 1.00 94.19 83 MET A C 1
ATOM 657 O O . MET A 1 83 ? 16.417 16.389 9.448 1.00 94.19 83 MET A O 1
ATOM 661 N N . LYS A 1 84 ? 14.775 15.480 10.677 1.00 92.19 84 LYS A N 1
ATOM 662 C CA . LYS A 1 84 ? 15.195 16.107 11.945 1.00 92.19 84 LYS A CA 1
ATOM 663 C C . LYS A 1 84 ? 16.625 15.743 12.357 1.00 92.19 84 LYS A C 1
ATOM 665 O O . LYS A 1 84 ? 17.320 16.564 12.943 1.00 92.19 84 LYS A O 1
ATOM 670 N N . HIS A 1 85 ? 17.070 14.518 12.069 1.00 88.31 85 HIS A N 1
ATOM 671 C CA . HIS A 1 85 ? 18.453 14.107 12.326 1.00 88.31 85 HIS A CA 1
ATOM 672 C C . HIS A 1 85 ? 19.457 14.707 11.339 1.00 88.31 85 HIS A C 1
ATOM 674 O O . HIS A 1 85 ? 20.600 14.940 11.722 1.00 88.31 85 HIS A O 1
ATOM 680 N N . ALA A 1 86 ? 19.052 14.958 10.093 1.00 85.25 86 ALA A N 1
ATOM 681 C CA . ALA A 1 86 ? 19.903 15.609 9.104 1.00 85.25 86 ALA A CA 1
ATOM 682 C C . ALA A 1 86 ? 20.121 17.102 9.408 1.00 85.25 86 ALA A C 1
ATOM 684 O O . ALA A 1 86 ? 21.191 17.615 9.115 1.00 85.25 86 ALA A O 1
ATOM 685 N N . GLU A 1 87 ? 19.140 17.777 10.018 1.00 76.75 87 GLU A N 1
ATOM 686 C CA . GLU A 1 87 ? 19.228 19.199 10.393 1.00 76.75 87 GLU A CA 1
ATOM 687 C C . GLU A 1 87 ? 20.004 19.456 11.697 1.00 76.75 87 GLU A C 1
ATOM 689 O O . GLU A 1 87 ? 20.471 20.569 11.919 1.00 76.75 87 GLU A O 1
ATOM 694 N N . SER A 1 88 ? 20.157 18.454 12.574 1.00 69.69 88 SER A N 1
ATOM 695 C CA . SER A 1 88 ? 20.893 18.604 13.842 1.00 69.69 88 SER A CA 1
ATOM 696 C C . SER A 1 88 ? 22.402 18.329 13.724 1.00 69.69 88 SER A C 1
ATOM 698 O O . SER A 1 88 ? 23.063 18.142 14.751 1.00 69.69 88 SER A O 1
ATOM 700 N N . LYS A 1 89 ? 22.936 18.238 12.504 1.00 52.09 89 LYS A N 1
ATOM 701 C CA . LYS A 1 89 ? 24.346 17.969 12.204 1.00 52.09 89 LYS A CA 1
ATOM 702 C C . LYS A 1 89 ? 24.907 19.063 11.307 1.00 52.09 89 LYS A C 1
ATOM 704 O O . LYS A 1 89 ? 26.075 19.435 11.545 1.00 52.09 89 LYS A O 1
#

Sequence (89 aa):
MKSEDHENEHVENKEGNLFGYRRLGIAQEFENVMGVKIKKVKIHVSLGKNLATLVEIIALNHILEQRGYNAAAEFENALIKAMKHAESK

Radius of gyration: 19.92 Å; Cα contacts (8 Å, |Δi|>4): 24; chains: 1; bounding box: 73×30×35 Å

Secondary structure (DSSP, 8-state):
-----------------GGGS-SS----EEEEETTEEEEE---PPPTTS-HHHHHHHHHHHHHHHHTT--HHHHHHHHHHHHHHHHHT-

Mean predicted aligned error: 12.55 Å

Nearest PDB structures (foldseek):
  2qmh-assembly2_J  TM=8.705E-01  e=1.377E-02  Lacticaseibacillus casei
  1knx-assembly1_A  TM=8.788E-01  e=1.808E-02  Mycoplasmoides pneumoniae
  1knx-assembly1_F  TM=8.777E-01  e=2.218E-02  Mycoplasmoides pneumoniae
  1knx-assembly1_D  TM=8.854E-01  e=5.017E-02  Mycoplasmoides pneumoniae